Protein AF-A0A259PCZ6-F1 (afdb_monomer)

Structure (mmCIF, N/CA/C/O backbone):
data_AF-A0A259PCZ6-F1
#
_entry.id   AF-A0A259PCZ6-F1
#
loop_
_atom_site.group_PDB
_atom_site.id
_atom_site.type_symbol
_atom_site.label_atom_id
_atom_site.label_alt_id
_atom_site.label_comp_id
_atom_site.label_asym_id
_atom_site.label_entity_id
_atom_site.label_seq_id
_atom_site.pdbx_PDB_ins_code
_atom_site.Cartn_x
_atom_site.Cartn_y
_atom_site.Cartn_z
_atom_site.occupancy
_atom_site.B_iso_or_equiv
_atom_site.auth_seq_id
_atom_site.auth_comp_id
_atom_site.auth_asym_id
_atom_site.auth_atom_id
_atom_site.pdbx_PDB_model_num
ATOM 1 N N . MET A 1 1 ? 29.285 -16.841 -79.347 1.00 39.38 1 MET A N 1
ATOM 2 C CA . MET A 1 1 ? 29.930 -17.684 -78.323 1.00 39.38 1 MET A CA 1
ATOM 3 C C . MET A 1 1 ? 29.456 -17.187 -76.971 1.00 39.38 1 MET A C 1
ATOM 5 O O . MET A 1 1 ? 29.729 -16.044 -76.640 1.00 39.38 1 MET A O 1
ATOM 9 N N . THR A 1 2 ? 28.685 -17.998 -76.256 1.00 52.28 2 THR A N 1
ATOM 10 C CA . THR A 1 2 ? 28.698 -18.058 -74.782 1.00 52.28 2 THR A CA 1
ATOM 11 C C . THR A 1 2 ? 29.969 -18.822 -74.346 1.00 52.28 2 THR A C 1
ATOM 13 O O . THR A 1 2 ? 30.578 -19.442 -75.228 1.00 52.28 2 THR A O 1
ATOM 16 N N . PRO A 1 3 ? 30.410 -18.807 -73.068 1.00 56.31 3 PRO A N 1
ATOM 17 C CA . PRO A 1 3 ? 29.704 -18.404 -71.838 1.00 56.31 3 PRO A CA 1
ATOM 18 C C . PRO A 1 3 ? 30.506 -17.318 -71.032 1.00 56.31 3 PRO A C 1
ATOM 20 O O . PRO A 1 3 ? 31.042 -16.447 -71.708 1.00 56.31 3 PRO A O 1
ATOM 23 N N . GLU A 1 4 ? 30.626 -17.168 -69.692 1.00 40.72 4 GLU A N 1
ATOM 24 C CA . GLU A 1 4 ? 30.247 -17.959 -68.491 1.00 40.72 4 GLU A CA 1
ATOM 25 C C . GLU A 1 4 ? 30.153 -17.095 -67.188 1.00 40.72 4 GLU A C 1
ATOM 27 O O . GLU A 1 4 ? 31.132 -16.494 -66.765 1.00 40.72 4 GLU A O 1
ATOM 32 N N . GLN A 1 5 ? 28.957 -17.067 -66.578 1.00 44.22 5 GLN A N 1
ATOM 33 C CA . GLN A 1 5 ? 28.595 -17.164 -65.136 1.00 44.22 5 GLN A CA 1
ATOM 34 C C . GLN A 1 5 ? 29.131 -16.250 -63.987 1.00 44.22 5 GLN A C 1
ATOM 36 O O . GLN A 1 5 ? 30.317 -16.138 -63.713 1.00 44.22 5 GLN A O 1
ATOM 41 N N . TRP A 1 6 ? 28.141 -15.777 -63.205 1.00 38.59 6 TRP A N 1
ATOM 42 C CA . TRP A 1 6 ? 28.048 -15.507 -61.747 1.00 38.59 6 TRP A CA 1
ATOM 43 C C . TRP A 1 6 ? 29.149 -14.799 -60.924 1.00 38.59 6 TRP A C 1
ATOM 45 O O . TRP A 1 6 ? 30.168 -15.377 -60.563 1.00 38.59 6 TRP A O 1
ATOM 55 N N . ALA A 1 7 ? 28.732 -13.679 -60.319 1.00 34.06 7 ALA A N 1
ATOM 56 C CA . ALA A 1 7 ? 28.655 -13.540 -58.855 1.00 34.06 7 ALA A CA 1
ATOM 57 C C . ALA A 1 7 ? 27.349 -12.794 -58.483 1.00 34.06 7 ALA A C 1
ATOM 59 O O . ALA A 1 7 ? 26.752 -12.151 -59.348 1.00 34.06 7 ALA A O 1
ATOM 60 N N . VAL A 1 8 ? 26.877 -12.904 -57.235 1.00 41.41 8 VAL A N 1
ATOM 61 C CA . VAL A 1 8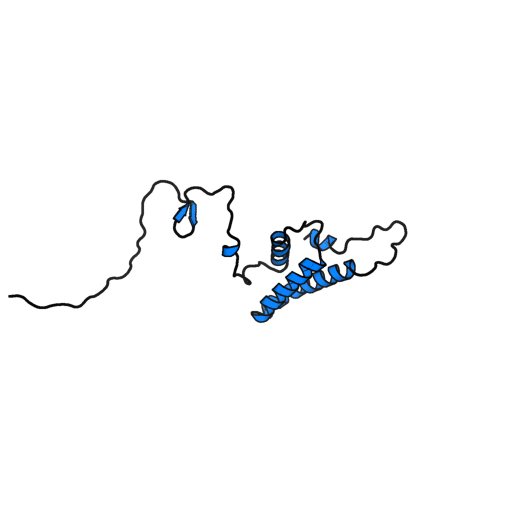 ? 25.669 -12.207 -56.741 1.00 41.41 8 VAL A CA 1
ATOM 62 C C . VAL A 1 8 ? 26.084 -11.083 -55.802 1.00 41.41 8 VAL A C 1
ATOM 64 O O . VAL A 1 8 ? 26.843 -11.330 -54.870 1.00 41.41 8 VAL A O 1
ATOM 67 N N . ASP A 1 9 ? 25.531 -9.891 -56.013 1.00 39.94 9 ASP A N 1
ATOM 68 C CA . ASP A 1 9 ? 25.623 -8.769 -55.081 1.00 39.94 9 ASP A CA 1
ATOM 69 C C . ASP A 1 9 ? 24.200 -8.296 -54.741 1.00 39.94 9 ASP A C 1
ATOM 71 O O . ASP A 1 9 ? 23.348 -8.194 -55.631 1.00 39.94 9 ASP A O 1
ATOM 75 N N . ALA A 1 10 ? 23.909 -8.091 -53.457 1.00 42.09 10 ALA A N 1
ATOM 76 C CA . ALA A 1 10 ? 22.550 -7.864 -52.958 1.00 42.09 10 ALA A CA 1
ATOM 77 C C . ALA A 1 10 ? 22.371 -6.392 -52.543 1.00 42.09 10 ALA A C 1
ATOM 79 O O . ALA A 1 10 ? 22.935 -5.978 -51.528 1.00 42.09 10 ALA A O 1
ATOM 80 N N . PRO A 1 11 ? 21.605 -5.576 -53.294 1.00 38.81 11 PRO A N 1
ATOM 81 C CA . PRO A 1 11 ? 21.488 -4.155 -53.003 1.00 38.81 11 PRO A CA 1
ATOM 82 C C . PRO A 1 11 ? 20.656 -3.883 -51.744 1.00 38.81 11 PRO A C 1
ATOM 84 O O . PRO A 1 11 ? 19.613 -4.492 -51.515 1.00 38.81 11 PRO A O 1
ATOM 87 N N . SER A 1 12 ? 21.146 -2.911 -50.974 1.00 41.03 12 SER A N 1
ATOM 88 C CA . SER A 1 12 ? 20.569 -2.303 -49.768 1.00 41.03 12 SER A CA 1
ATOM 89 C C . SER A 1 12 ? 19.036 -2.317 -49.662 1.00 41.03 12 SER A C 1
ATOM 91 O O . SER A 1 12 ? 18.330 -1.886 -50.577 1.00 41.03 12 SER A O 1
ATOM 93 N N . ALA A 1 13 ? 18.531 -2.690 -48.482 1.00 40.72 13 ALA A N 1
ATOM 94 C CA . ALA A 1 13 ? 17.136 -2.504 -48.092 1.00 40.72 13 ALA A CA 1
ATOM 95 C C . ALA A 1 13 ? 16.840 -1.014 -47.821 1.00 40.72 13 ALA A C 1
ATOM 97 O O . ALA A 1 13 ? 16.850 -0.557 -46.680 1.00 40.72 13 ALA A O 1
ATOM 98 N N . ALA A 1 14 ? 16.607 -0.257 -48.893 1.00 34.97 14 ALA A N 1
ATOM 99 C CA . ALA A 1 14 ? 16.135 1.124 -48.828 1.00 34.97 14 ALA A CA 1
ATOM 100 C C . ALA A 1 14 ? 14.686 1.218 -48.302 1.00 34.97 14 ALA A C 1
ATOM 102 O O . ALA A 1 14 ? 13.933 0.241 -48.343 1.00 34.97 14 ALA A O 1
ATOM 103 N N . ASP A 1 15 ? 14.294 2.414 -47.849 1.00 43.75 15 ASP A N 1
ATOM 104 C CA . ASP A 1 15 ? 12.958 2.717 -47.327 1.00 43.75 15 ASP A CA 1
ATOM 105 C C . ASP A 1 15 ? 11.824 2.213 -48.228 1.00 43.75 15 ASP A C 1
ATOM 107 O O . ASP A 1 15 ? 11.547 2.763 -49.296 1.00 43.75 15 ASP A O 1
ATOM 111 N N . THR A 1 16 ? 11.077 1.223 -47.742 1.00 42.22 16 THR A N 1
ATOM 112 C CA . THR A 1 16 ? 9.770 0.857 -48.299 1.0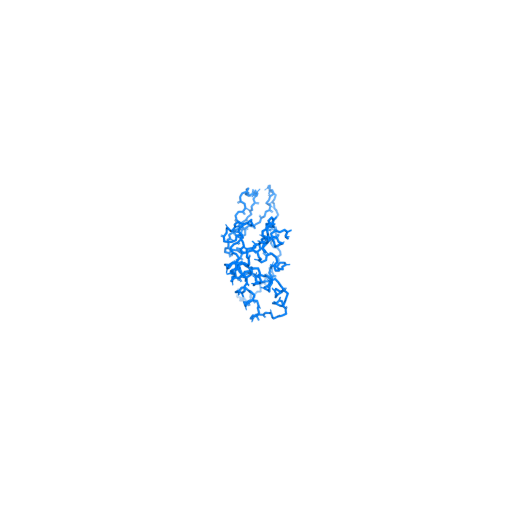0 42.22 16 THR A CA 1
ATOM 113 C C . THR A 1 16 ? 8.662 1.532 -47.495 1.00 42.22 16 THR A C 1
ATOM 115 O O . THR A 1 16 ? 7.896 0.892 -46.781 1.00 42.22 16 THR A O 1
ATOM 118 N N . THR A 1 17 ? 8.565 2.858 -47.635 1.00 50.22 17 THR A N 1
ATOM 119 C CA . THR A 1 17 ? 7.370 3.622 -47.237 1.00 50.22 17 THR A CA 1
ATOM 120 C C . THR A 1 17 ? 6.339 3.576 -48.375 1.00 50.22 17 THR A C 1
ATOM 122 O O . THR A 1 17 ? 6.539 4.251 -49.386 1.00 50.22 17 THR A O 1
ATOM 125 N N . PRO A 1 18 ? 5.226 2.823 -48.260 1.00 43.62 18 PRO A N 1
ATOM 126 C CA . PRO A 1 18 ? 4.122 2.923 -49.206 1.00 43.62 18 PRO A CA 1
ATOM 127 C C . PRO A 1 18 ? 3.257 4.146 -48.873 1.00 43.62 18 PRO A C 1
ATOM 129 O O . PRO A 1 18 ? 2.688 4.239 -47.785 1.00 43.62 18 PRO A O 1
ATOM 132 N N . ALA A 1 19 ? 3.127 5.074 -49.820 1.00 43.38 19 ALA A N 1
ATOM 133 C CA . ALA A 1 19 ? 2.264 6.243 -49.691 1.00 43.38 19 ALA A CA 1
ATOM 134 C C . ALA A 1 19 ? 1.017 6.129 -50.586 1.00 43.38 19 ALA A C 1
ATOM 136 O O . ALA A 1 19 ? 1.124 6.294 -51.796 1.00 43.38 19 ALA A O 1
ATOM 137 N N . THR A 1 20 ? -0.145 5.907 -49.965 1.00 46.09 20 THR A N 1
ATOM 138 C CA . THR A 1 20 ? -1.513 6.307 -50.380 1.00 46.09 20 THR A CA 1
ATOM 139 C C . THR A 1 20 ? -2.416 6.047 -49.157 1.00 46.09 20 THR A C 1
ATOM 141 O O . THR A 1 20 ? -2.349 4.973 -48.573 1.00 46.09 20 THR A O 1
ATOM 144 N N . VAL A 1 21 ? -3.128 7.010 -48.559 1.00 51.16 21 VAL A N 1
ATOM 145 C CA . VAL A 1 21 ? -4.159 7.921 -49.103 1.00 51.16 21 VAL A CA 1
ATOM 146 C C . VAL A 1 21 ? -5.420 7.161 -49.538 1.00 51.16 21 VAL A C 1
ATOM 148 O O . VAL A 1 21 ? -5.701 7.051 -50.724 1.00 51.16 21 VAL A O 1
ATOM 151 N N . ASP A 1 22 ? -6.163 6.617 -48.569 1.00 46.66 22 ASP A N 1
ATOM 152 C CA . ASP A 1 22 ? -7.430 7.235 -48.138 1.00 46.66 22 ASP A CA 1
ATOM 153 C C . ASP A 1 22 ? -7.843 6.715 -46.741 1.00 46.66 22 ASP A C 1
ATOM 155 O O . ASP A 1 22 ? -7.591 5.556 -46.414 1.00 46.66 22 ASP A O 1
ATOM 159 N N . GLY A 1 23 ? -8.449 7.564 -45.903 1.00 51.19 23 GLY A N 1
ATOM 160 C CA . GLY A 1 23 ? -8.797 7.235 -44.506 1.00 51.19 23 GLY A CA 1
ATOM 161 C C . GLY A 1 23 ? -7.610 7.217 -43.517 1.00 51.19 23 GLY A C 1
ATOM 162 O O . GLY A 1 23 ? -6.631 6.490 -43.676 1.00 51.19 23 GLY A O 1
ATOM 163 N N . LEU A 1 24 ? -7.699 8.014 -42.446 1.00 50.62 24 LEU A N 1
ATOM 164 C CA . LEU A 1 24 ? -6.647 8.128 -41.425 1.00 50.62 24 LEU A CA 1
ATOM 165 C C . LEU A 1 24 ? -6.594 6.884 -40.519 1.00 50.62 24 LEU A C 1
ATOM 167 O O . LEU A 1 24 ? -7.451 6.700 -39.657 1.00 50.62 24 LEU A O 1
ATOM 171 N N . ALA A 1 25 ? -5.551 6.063 -40.663 1.00 55.44 25 ALA A N 1
ATOM 172 C CA . ALA A 1 25 ? -5.199 5.065 -39.655 1.00 55.44 25 ALA A CA 1
ATOM 173 C C . ALA A 1 25 ? -4.666 5.771 -38.395 1.00 55.44 25 ALA A C 1
ATOM 175 O O . ALA A 1 25 ? -3.642 6.451 -38.448 1.00 55.44 25 ALA A O 1
ATOM 176 N N . VAL A 1 26 ? -5.365 5.616 -37.270 1.00 58.84 26 VAL A N 1
ATOM 177 C CA . VAL A 1 26 ? -5.069 6.302 -36.000 1.00 58.84 26 VAL A CA 1
ATOM 178 C C . VAL A 1 26 ? -3.943 5.601 -35.229 1.00 58.84 26 VAL A C 1
ATOM 180 O O . VAL A 1 26 ? -3.204 6.243 -34.488 1.00 58.84 26 VAL A O 1
ATOM 183 N N . ALA A 1 27 ? -3.790 4.287 -35.416 1.00 66.94 27 ALA A N 1
ATOM 184 C CA . ALA A 1 27 ? -2.745 3.474 -34.795 1.00 66.94 27 ALA A CA 1
ATOM 185 C C . ALA A 1 27 ? -2.411 2.232 -35.646 1.00 66.94 27 ALA A C 1
ATOM 187 O O . ALA A 1 27 ? -3.059 1.956 -36.660 1.00 66.94 27 ALA A O 1
ATOM 188 N N . ARG A 1 28 ? -1.423 1.444 -35.205 1.00 69.88 28 ARG A N 1
ATOM 189 C CA . ARG A 1 28 ? -1.189 0.066 -35.669 1.00 69.88 28 ARG A CA 1
ATOM 190 C C . ARG A 1 28 ? -1.153 -0.887 -34.477 1.00 69.88 28 ARG A C 1
ATOM 192 O O . ARG A 1 28 ? -0.541 -0.561 -33.467 1.00 69.88 28 ARG A O 1
ATOM 199 N N . LEU A 1 29 ? -1.747 -2.069 -34.622 1.00 63.22 29 LEU A N 1
ATOM 200 C CA . LEU A 1 29 ? -1.741 -3.137 -33.617 1.00 63.22 29 LEU A CA 1
ATOM 201 C C . LEU A 1 29 ? -1.399 -4.464 -34.310 1.00 63.22 29 LEU A C 1
ATOM 203 O O . LEU A 1 29 ? -1.988 -4.789 -35.338 1.00 63.22 29 LEU A O 1
ATOM 207 N N . TYR A 1 30 ? -0.394 -5.192 -33.810 1.00 60.75 30 TYR A N 1
ATOM 208 C CA . TYR A 1 30 ? 0.197 -6.365 -34.488 1.00 60.75 30 TYR A CA 1
ATOM 209 C C . TYR A 1 30 ? 0.509 -6.120 -35.987 1.00 60.75 30 TYR A C 1
ATOM 211 O O . TYR A 1 30 ? 0.275 -6.965 -36.848 1.00 60.75 30 TYR A O 1
ATOM 219 N N . GLY A 1 31 ? 0.988 -4.912 -36.314 1.00 67.38 31 GLY A N 1
ATOM 220 C CA . GLY A 1 31 ? 1.274 -4.451 -37.682 1.00 67.38 31 GLY A CA 1
ATOM 221 C C . GLY A 1 31 ? 0.051 -3.999 -38.498 1.00 67.38 31 GLY A C 1
ATOM 222 O O . GLY A 1 31 ? 0.201 -3.167 -39.402 1.00 67.38 31 GLY A O 1
ATOM 223 N N . GLN A 1 32 ? -1.152 -4.470 -38.151 1.00 67.44 32 GLN A N 1
ATOM 224 C CA . GLN A 1 32 ? -2.406 -4.113 -38.818 1.00 67.44 32 GLN A CA 1
ATOM 225 C C . GLN A 1 32 ? -2.781 -2.645 -38.536 1.00 67.44 32 GLN A C 1
ATOM 227 O O . GLN A 1 32 ? -2.696 -2.214 -37.383 1.00 67.44 32 GLN A O 1
ATOM 232 N N . PRO A 1 33 ? -3.184 -1.855 -39.548 1.00 68.75 33 PRO A N 1
ATOM 233 C CA . PRO A 1 33 ? -3.646 -0.482 -39.350 1.00 68.75 33 PRO A CA 1
ATOM 234 C C . PRO A 1 33 ? -5.051 -0.439 -38.729 1.00 68.75 33 PRO A C 1
ATOM 236 O O . PRO A 1 33 ? -5.958 -1.143 -39.170 1.00 68.75 33 PRO A O 1
ATOM 239 N N . LEU A 1 34 ? -5.242 0.426 -37.729 1.00 63.94 34 LEU A N 1
ATOM 240 C CA . LEU A 1 34 ? -6.534 0.683 -37.088 1.00 63.94 34 LEU A CA 1
ATOM 241 C C . LEU A 1 34 ? -7.100 2.025 -37.568 1.00 63.94 34 LEU A C 1
ATOM 243 O O . LEU A 1 34 ? -6.570 3.084 -37.240 1.00 63.94 34 LEU A O 1
ATOM 247 N N . PHE A 1 35 ? -8.190 1.978 -38.335 1.00 66.81 35 PHE A N 1
ATOM 248 C CA . PHE A 1 35 ? -8.841 3.154 -38.939 1.00 66.81 35 PHE A CA 1
ATOM 249 C C . PHE A 1 35 ? -9.878 3.835 -38.031 1.00 66.81 35 PHE A C 1
ATOM 251 O O . PHE A 1 35 ? -10.369 4.916 -38.342 1.00 66.81 35 PHE A O 1
ATOM 258 N N . GLN A 1 36 ? -10.214 3.210 -36.902 1.00 60.03 36 GLN A N 1
ATOM 259 C CA . GLN A 1 36 ? -11.058 3.764 -35.846 1.00 60.03 36 GLN A CA 1
ATOM 260 C C . GLN A 1 36 ? -10.488 3.324 -34.495 1.00 60.03 36 GLN A C 1
ATOM 262 O O . GLN A 1 36 ? -10.000 2.201 -34.369 1.00 60.03 36 GLN A O 1
ATOM 267 N N . LEU A 1 37 ? -10.557 4.196 -33.487 1.00 60.88 37 LEU A N 1
ATOM 268 C CA . LEU A 1 37 ? -10.296 3.814 -32.099 1.00 60.88 37 LEU A CA 1
ATOM 269 C C . LEU A 1 37 ? -11.516 3.043 -31.563 1.00 60.88 37 LEU A C 1
ATOM 271 O O . LEU A 1 37 ? -12.618 3.601 -31.587 1.00 60.88 37 LEU A O 1
ATOM 275 N N . PRO A 1 38 ? -11.361 1.798 -31.074 1.00 57.59 38 PRO A N 1
ATOM 276 C CA . PRO A 1 38 ? -12.413 1.128 -30.317 1.00 57.59 38 PRO A CA 1
ATOM 277 C C . PRO A 1 38 ? -12.738 1.937 -29.058 1.00 57.59 38 PRO A C 1
ATOM 279 O O . PRO A 1 38 ? -11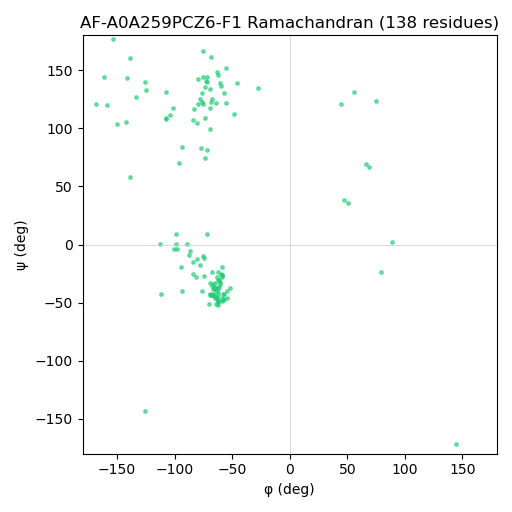.827 2.437 -28.400 1.00 57.59 38 PRO A O 1
ATOM 282 N N . GLN A 1 39 ? -14.023 2.064 -28.715 1.00 59.47 39 GLN A N 1
ATOM 283 C CA . GLN A 1 39 ? -14.430 2.767 -27.490 1.00 59.47 39 GLN A CA 1
ATOM 284 C C . GLN A 1 39 ? -13.986 1.994 -26.237 1.00 59.47 39 GLN A C 1
ATOM 286 O O . GLN A 1 39 ? -13.518 2.599 -25.277 1.00 59.47 39 GLN A O 1
ATOM 291 N N . ASP A 1 40 ? -14.014 0.661 -26.307 1.00 59.59 40 ASP A N 1
ATOM 292 C CA . ASP A 1 40 ? -13.398 -0.237 -25.333 1.00 59.59 40 ASP A CA 1
ATOM 293 C C . ASP A 1 40 ? -11.978 -0.617 -25.787 1.00 59.59 40 ASP A C 1
ATOM 295 O O . ASP A 1 40 ? -11.754 -1.661 -26.407 1.00 59.59 40 ASP A O 1
ATOM 299 N N . LEU A 1 41 ? -10.992 0.240 -25.493 1.00 61.44 41 LEU A N 1
ATOM 300 C CA . LEU A 1 41 ? -9.573 -0.068 -25.712 1.00 61.44 41 LEU A CA 1
ATOM 301 C C . LEU A 1 41 ? -9.076 -1.075 -24.658 1.00 61.44 41 LEU A C 1
ATOM 303 O O . LEU A 1 41 ? -8.360 -0.728 -23.718 1.00 61.44 41 LEU A O 1
ATOM 307 N N . TYR A 1 42 ? -9.471 -2.338 -24.813 1.00 59.38 42 TYR A N 1
ATOM 308 C CA . TYR A 1 42 ? -8.957 -3.441 -24.006 1.00 59.38 42 TYR A CA 1
ATOM 309 C C . TYR A 1 42 ? -7.488 -3.704 -24.356 1.00 59.38 42 TYR A C 1
ATOM 311 O O . TYR A 1 42 ? -7.176 -4.354 -25.355 1.00 59.38 42 TYR A O 1
ATOM 319 N N . ILE A 1 43 ? -6.579 -3.189 -23.527 1.00 59.44 43 ILE A N 1
ATOM 320 C CA . ILE A 1 43 ? -5.164 -3.558 -23.568 1.00 59.44 43 ILE A CA 1
ATOM 321 C C . ILE A 1 43 ? -5.042 -4.959 -22.941 1.00 59.44 43 ILE A C 1
ATOM 323 O O . ILE A 1 43 ? -5.437 -5.118 -21.782 1.00 59.44 43 ILE A O 1
ATOM 327 N N . PRO A 1 44 ? -4.528 -5.979 -23.657 1.00 54.75 44 PRO A N 1
ATOM 328 C CA . PRO A 1 44 ? -4.368 -7.316 -23.091 1.00 54.75 44 PRO A CA 1
ATOM 329 C C . PRO A 1 44 ? -3.443 -7.286 -21.865 1.00 54.75 44 PRO A C 1
ATOM 331 O O . PRO A 1 44 ? -2.387 -6.653 -21.939 1.00 54.75 44 PRO A O 1
ATOM 334 N N . PRO A 1 45 ? -3.773 -7.976 -20.756 1.00 53.38 45 PRO A N 1
ATOM 335 C CA . PRO A 1 45 ? -2.907 -8.016 -19.575 1.00 53.38 45 PRO A CA 1
ATOM 336 C C . PRO A 1 45 ? -1.538 -8.632 -19.896 1.00 53.38 45 PRO A C 1
ATOM 338 O O . PRO A 1 45 ? -0.528 -8.180 -19.369 1.00 53.38 45 PRO A O 1
ATOM 341 N N . ASP A 1 46 ? -1.502 -9.576 -20.836 1.00 47.88 46 ASP A N 1
ATOM 342 C CA . ASP A 1 46 ? -0.314 -10.223 -21.400 1.00 47.88 46 ASP A CA 1
ATOM 343 C C . ASP A 1 46 ? 0.654 -9.216 -22.062 1.00 47.88 46 ASP A C 1
ATOM 345 O O . ASP A 1 46 ? 1.854 -9.458 -22.134 1.00 47.88 46 ASP A O 1
ATOM 349 N N . ALA A 1 47 ? 0.140 -8.074 -22.541 1.00 49.72 47 ALA A N 1
ATOM 350 C CA . ALA A 1 47 ? 0.927 -6.969 -23.100 1.00 49.72 47 ALA A CA 1
ATOM 351 C C . ALA A 1 47 ? 1.355 -5.932 -22.036 1.00 49.72 47 ALA A C 1
ATOM 353 O O . ALA A 1 47 ? 2.001 -4.940 -22.374 1.00 49.72 47 ALA A O 1
ATOM 354 N N . LEU A 1 48 ? 0.987 -6.156 -20.768 1.00 44.84 48 LEU A N 1
ATOM 355 C CA . LEU A 1 48 ? 1.449 -5.427 -19.581 1.00 44.84 48 LEU A CA 1
ATOM 356 C C . LEU A 1 48 ? 2.305 -6.300 -18.641 1.00 44.84 48 LEU A C 1
ATOM 358 O O . LEU A 1 48 ? 2.759 -5.814 -17.602 1.00 44.84 48 LEU A O 1
ATOM 362 N N . GLU A 1 49 ? 2.549 -7.572 -18.971 1.00 44.03 49 GLU A N 1
ATOM 363 C CA . GLU A 1 49 ? 3.618 -8.331 -18.323 1.00 44.03 49 GLU A CA 1
ATOM 364 C C . GLU A 1 49 ? 4.986 -7.881 -18.867 1.00 44.03 49 GLU A C 1
ATOM 366 O O . GLU A 1 49 ? 5.136 -7.567 -20.044 1.00 44.03 49 GLU A O 1
ATOM 371 N N . VAL A 1 50 ? 5.997 -7.869 -17.991 1.00 48.19 50 VAL A N 1
ATOM 372 C CA . VAL A 1 50 ? 7.370 -7.390 -18.256 1.00 48.19 50 VAL A CA 1
ATOM 373 C C . VAL A 1 50 ? 7.510 -5.870 -18.461 1.00 48.19 50 VAL A C 1
ATOM 375 O O . VAL A 1 50 ? 7.979 -5.418 -19.494 1.00 48.19 50 VAL A O 1
ATOM 378 N N . PHE A 1 51 ? 7.265 -5.091 -17.399 1.00 52.31 51 PHE A N 1
ATOM 379 C CA . PHE A 1 51 ? 8.162 -3.986 -17.013 1.00 52.31 51 PHE A CA 1
ATOM 380 C C . PHE A 1 51 ? 8.119 -3.749 -15.492 1.00 52.31 51 PHE A C 1
ATOM 382 O O . PHE A 1 51 ? 7.201 -3.120 -14.975 1.00 52.31 51 PHE A O 1
ATOM 389 N N . LEU A 1 52 ? 9.148 -4.201 -14.763 1.00 51.50 52 LEU A N 1
ATOM 390 C CA . LEU A 1 52 ? 9.387 -3.757 -13.374 1.00 51.50 52 LEU A CA 1
ATOM 391 C C . LEU A 1 52 ? 9.976 -2.331 -13.310 1.00 51.50 52 LEU A C 1
ATOM 393 O O . LEU A 1 52 ? 10.048 -1.747 -12.236 1.00 51.50 52 LEU A O 1
ATOM 397 N N . GLU A 1 53 ? 10.367 -1.780 -14.461 1.00 53.06 53 GLU A N 1
ATOM 398 C CA . GLU A 1 53 ? 10.982 -0.457 -14.634 1.00 53.06 53 GLU A CA 1
ATOM 399 C C . GLU A 1 53 ? 9.977 0.626 -15.086 1.00 53.06 53 GLU A C 1
ATOM 401 O O . GLU A 1 53 ? 10.371 1.768 -15.289 1.00 53.06 53 GLU A O 1
ATOM 406 N N . ALA A 1 54 ? 8.688 0.289 -15.263 1.00 62.22 54 ALA A N 1
ATOM 407 C CA . ALA A 1 54 ? 7.670 1.204 -15.805 1.00 62.22 54 ALA A CA 1
ATOM 408 C C . ALA A 1 54 ? 6.748 1.860 -14.759 1.00 62.22 54 ALA A C 1
ATOM 410 O O . ALA A 1 54 ? 5.918 2.683 -15.132 1.00 62.22 54 ALA A O 1
ATOM 411 N N . PHE A 1 55 ? 6.861 1.509 -13.474 1.00 74.69 55 PHE A N 1
ATOM 412 C CA . PHE A 1 55 ? 6.088 2.173 -12.420 1.00 74.69 55 PHE A CA 1
ATOM 413 C C . PHE A 1 55 ? 6.723 3.524 -12.077 1.00 74.69 55 PHE A C 1
ATOM 415 O O . PHE A 1 55 ? 7.882 3.569 -11.664 1.00 74.69 55 PHE A O 1
ATOM 422 N N . GLU A 1 56 ? 5.950 4.612 -12.141 1.00 82.19 56 GLU A N 1
ATOM 423 C CA . GLU A 1 56 ? 6.419 5.971 -11.792 1.00 82.19 56 GLU A CA 1
ATOM 424 C C . GLU A 1 56 ? 6.629 6.178 -10.272 1.00 82.19 56 GLU A C 1
ATOM 426 O O . GLU A 1 56 ? 6.854 7.292 -9.799 1.00 82.19 56 GLU A O 1
ATOM 431 N N . GLY A 1 57 ? 6.559 5.101 -9.481 1.00 88.12 57 GLY A N 1
ATOM 432 C CA . GLY A 1 57 ? 6.929 5.082 -8.072 1.00 88.12 57 GLY A CA 1
ATOM 433 C C . GLY A 1 57 ? 6.056 4.166 -7.204 1.00 88.12 57 GLY A C 1
ATOM 434 O O . GLY A 1 57 ? 5.188 3.433 -7.691 1.00 88.12 57 GLY A O 1
ATOM 435 N N . PRO A 1 58 ? 6.234 4.227 -5.872 1.00 90.38 58 PRO A N 1
ATOM 436 C CA . PRO A 1 58 ? 5.584 3.313 -4.933 1.00 90.38 58 PRO A CA 1
ATOM 437 C C . PRO A 1 58 ? 4.059 3.479 -4.831 1.00 90.38 58 PRO A C 1
ATOM 439 O O . PRO A 1 58 ? 3.372 2.534 -4.439 1.00 90.38 58 PRO A O 1
ATOM 442 N N . LEU A 1 59 ? 3.512 4.653 -5.173 1.00 90.94 59 LEU A N 1
ATOM 443 C CA . LEU A 1 59 ? 2.061 4.879 -5.203 1.00 90.94 59 LEU A CA 1
ATOM 444 C C . LEU A 1 59 ? 1.414 4.247 -6.444 1.00 90.94 59 LEU A C 1
ATOM 446 O O . LEU A 1 59 ? 0.357 3.636 -6.325 1.00 90.94 59 LEU A O 1
ATOM 450 N N . ASP A 1 60 ? 2.060 4.328 -7.608 1.00 87.88 60 ASP A N 1
ATOM 451 C CA . ASP A 1 60 ? 1.548 3.730 -8.845 1.00 87.88 60 ASP A CA 1
ATOM 452 C C . ASP A 1 60 ? 1.546 2.193 -8.767 1.00 87.88 60 ASP A C 1
ATOM 454 O O . ASP A 1 60 ? 0.519 1.559 -9.011 1.00 87.88 60 ASP A O 1
ATOM 458 N N . LEU A 1 61 ? 2.626 1.588 -8.251 1.00 88.94 61 LEU A N 1
ATOM 459 C CA . LEU A 1 61 ? 2.654 0.155 -7.926 1.00 88.94 61 LEU A CA 1
ATOM 460 C C . LEU A 1 61 ? 1.506 -0.250 -6.977 1.00 88.94 61 LEU A C 1
ATOM 462 O O . LEU A 1 61 ? 0.884 -1.301 -7.155 1.00 88.94 61 LEU A O 1
ATOM 466 N N . LEU A 1 62 ? 1.189 0.577 -5.974 1.00 90.56 62 LEU A N 1
ATOM 467 C CA . LEU A 1 62 ? 0.079 0.317 -5.054 1.00 90.56 62 LEU A CA 1
ATOM 468 C C . LEU A 1 62 ? -1.289 0.413 -5.757 1.00 90.56 62 LEU A C 1
ATOM 470 O O . LEU A 1 62 ? -2.137 -0.462 -5.561 1.00 90.56 62 LEU A O 1
ATOM 474 N N . LEU A 1 63 ? 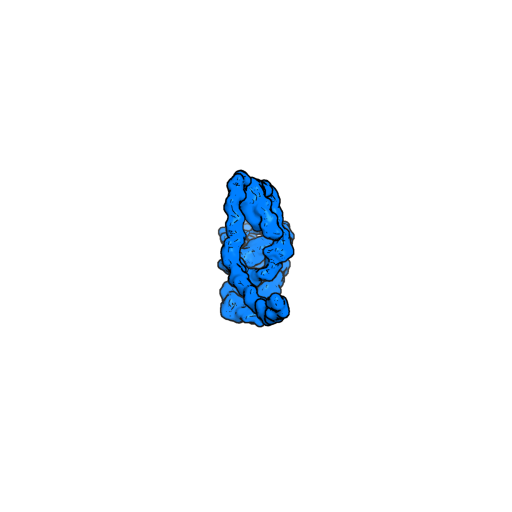-1.497 1.424 -6.604 1.00 88.31 63 LEU A N 1
ATOM 475 C CA . LEU A 1 63 ? -2.714 1.593 -7.405 1.00 88.31 63 LEU A CA 1
ATOM 476 C C . LEU A 1 63 ? -2.898 0.446 -8.411 1.00 88.31 63 LEU A C 1
ATOM 478 O O . LEU A 1 63 ? -4.013 -0.059 -8.562 1.00 88.31 63 LEU A O 1
ATOM 482 N N . TYR A 1 64 ? -1.818 -0.020 -9.043 1.00 87.31 64 TYR A N 1
ATOM 483 C CA . TYR A 1 64 ? -1.803 -1.218 -9.883 1.00 87.31 64 TYR A CA 1
ATOM 484 C C . TYR A 1 64 ? -2.248 -2.464 -9.104 1.00 87.31 64 TYR A C 1
ATOM 486 O O . TYR A 1 64 ? -3.143 -3.179 -9.560 1.00 87.31 64 TYR A O 1
ATOM 494 N N . LEU A 1 65 ? -1.701 -2.703 -7.904 1.00 87.00 65 LEU A N 1
ATOM 495 C CA . LEU A 1 65 ? -2.087 -3.844 -7.062 1.00 87.00 65 LEU A CA 1
ATOM 496 C C . LEU A 1 65 ? -3.567 -3.788 -6.641 1.00 87.00 65 LEU A C 1
ATOM 498 O O . LEU A 1 65 ? -4.254 -4.811 -6.679 1.00 87.00 65 LEU A O 1
ATOM 502 N N . ILE A 1 66 ? -4.073 -2.601 -6.288 1.00 86.25 66 ILE A N 1
ATOM 503 C CA . ILE A 1 66 ? -5.488 -2.366 -5.946 1.00 86.25 66 ILE A CA 1
ATOM 504 C C . ILE A 1 66 ? -6.395 -2.666 -7.149 1.00 86.25 66 ILE A C 1
ATOM 506 O O . ILE A 1 66 ? -7.353 -3.433 -7.017 1.00 86.25 66 ILE A O 1
ATOM 510 N N . ARG A 1 67 ? -6.067 -2.127 -8.334 1.00 84.50 67 ARG A N 1
ATOM 511 C CA . ARG A 1 67 ? -6.817 -2.356 -9.583 1.00 84.50 67 ARG A CA 1
ATOM 512 C C . ARG A 1 67 ? -6.810 -3.831 -9.992 1.00 84.50 67 ARG A C 1
ATOM 514 O O . ARG A 1 67 ? -7.874 -4.388 -10.244 1.00 84.50 67 ARG A O 1
ATOM 521 N N . ARG A 1 68 ? -5.638 -4.480 -10.001 1.00 82.69 68 ARG A N 1
ATOM 522 C CA . ARG A 1 68 ? -5.456 -5.885 -10.419 1.00 82.69 68 ARG A CA 1
ATOM 523 C C . ARG A 1 68 ? -6.235 -6.879 -9.555 1.00 82.69 68 ARG A C 1
ATOM 525 O O . ARG A 1 68 ? -6.622 -7.932 -10.052 1.00 82.69 68 ARG A O 1
ATOM 532 N N . GLN A 1 69 ? -6.455 -6.573 -8.277 1.00 81.25 69 GLN A N 1
ATOM 533 C CA . GLN A 1 69 ? -7.246 -7.421 -7.375 1.00 81.25 69 GLN A CA 1
ATOM 534 C C . GLN A 1 69 ? -8.699 -6.948 -7.205 1.00 81.25 69 GLN A C 1
ATOM 536 O O . GLN A 1 69 ? -9.413 -7.487 -6.362 1.00 81.25 69 GLN A O 1
ATOM 541 N N . HIS A 1 70 ? -9.142 -5.963 -7.999 1.00 82.94 70 HIS A N 1
ATOM 542 C CA . HIS A 1 70 ? -10.472 -5.347 -7.924 1.00 82.94 70 HIS A CA 1
ATOM 543 C C . HIS A 1 70 ? -10.854 -4.883 -6.504 1.00 82.94 70 HIS A C 1
ATOM 545 O O . HIS A 1 70 ? -12.010 -4.975 -6.089 1.00 82.94 70 HIS A O 1
ATOM 551 N N . PHE A 1 71 ? -9.878 -4.386 -5.739 1.00 85.00 71 PHE A N 1
ATOM 552 C CA . PHE A 1 71 ? -10.117 -3.884 -4.390 1.00 85.00 71 PHE A CA 1
ATOM 553 C C . PHE A 1 71 ? -10.846 -2.540 -4.412 1.00 85.00 71 PHE A C 1
ATOM 555 O O . PHE A 1 71 ? -10.538 -1.650 -5.205 1.00 85.00 71 PHE A O 1
ATOM 562 N N . ASN A 1 72 ? -11.774 -2.367 -3.471 1.00 86.38 72 ASN A N 1
ATOM 563 C CA . ASN A 1 72 ? -12.369 -1.069 -3.194 1.00 86.38 72 ASN A CA 1
ATOM 564 C C . ASN A 1 72 ? -11.304 -0.147 -2.577 1.00 86.38 72 ASN A C 1
ATOM 566 O O . ASN A 1 72 ? -10.755 -0.460 -1.522 1.00 86.38 72 ASN A O 1
ATOM 570 N N . ILE A 1 73 ? -11.047 1.006 -3.197 1.00 82.94 73 ILE A N 1
ATOM 571 C CA . ILE A 1 73 ? -10.100 2.008 -2.679 1.00 82.94 73 ILE A CA 1
ATOM 572 C C . ILE A 1 73 ? -10.521 2.573 -1.309 1.00 82.94 73 ILE A C 1
ATOM 574 O O . ILE A 1 73 ? -9.671 2.990 -0.531 1.00 82.94 73 ILE A O 1
ATOM 578 N N . LEU A 1 74 ? -11.817 2.522 -0.977 1.00 84.38 74 LEU A N 1
ATOM 579 C CA . LEU A 1 74 ? -12.349 2.924 0.331 1.00 84.38 74 LEU A CA 1
ATOM 580 C C . LEU A 1 74 ? -12.260 1.815 1.395 1.00 84.38 74 LEU A C 1
ATOM 582 O O . LEU A 1 74 ? -12.409 2.100 2.580 1.00 84.38 74 LEU A O 1
ATOM 586 N N . ASP A 1 75 ? -12.027 0.560 0.995 1.00 86.69 75 ASP A N 1
ATOM 587 C CA . ASP A 1 75 ? -11.935 -0.586 1.907 1.00 86.69 75 ASP A CA 1
ATOM 588 C C . ASP A 1 75 ? -10.797 -1.537 1.503 1.00 86.69 75 ASP A C 1
ATOM 590 O O . ASP A 1 75 ? -10.984 -2.718 1.214 1.00 86.69 75 ASP A O 1
ATOM 594 N N . ILE A 1 76 ? -9.579 -0.992 1.448 1.00 87.00 76 ILE A N 1
ATOM 595 C CA . ILE A 1 76 ? -8.387 -1.740 1.036 1.00 87.00 76 ILE A CA 1
ATOM 596 C C . ILE A 1 76 ? -8.061 -2.818 2.092 1.00 87.00 76 ILE A C 1
ATOM 598 O O . ILE A 1 76 ? -7.851 -2.475 3.265 1.00 87.00 76 ILE A O 1
ATOM 602 N N . PRO A 1 77 ? -7.940 -4.110 1.714 1.00 91.31 77 PRO A N 1
ATOM 603 C CA . PRO A 1 77 ? -7.556 -5.183 2.628 1.00 91.31 77 PRO A CA 1
ATOM 604 C C . PRO A 1 77 ? -6.042 -5.145 2.885 1.00 91.31 77 PRO A C 1
ATOM 606 O O . PRO A 1 77 ? -5.247 -5.868 2.272 1.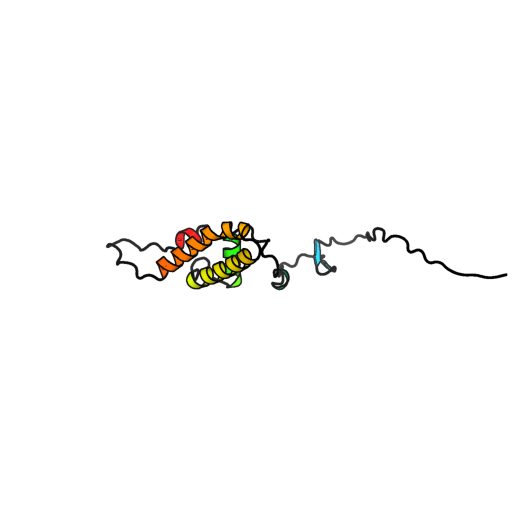00 91.31 77 PRO A O 1
ATOM 609 N N . MET A 1 78 ? -5.630 -4.286 3.822 1.00 91.31 78 MET A N 1
ATOM 610 C CA . MET A 1 78 ? -4.224 -3.935 4.072 1.00 91.31 78 MET A CA 1
ATOM 611 C C . MET A 1 78 ? -3.296 -5.142 4.260 1.00 91.31 78 MET A C 1
ATOM 613 O O . MET A 1 78 ? -2.169 -5.140 3.763 1.00 91.31 78 MET A O 1
ATOM 617 N N . ALA A 1 79 ? -3.761 -6.212 4.912 1.00 91.94 79 ALA A N 1
ATOM 618 C CA . ALA A 1 79 ? -2.972 -7.429 5.114 1.00 91.94 79 ALA A CA 1
ATOM 619 C C . ALA A 1 79 ? -2.587 -8.155 3.805 1.00 91.94 79 ALA A C 1
ATOM 621 O O . ALA A 1 79 ? -1.545 -8.816 3.770 1.00 91.94 79 ALA A O 1
ATOM 622 N N . GLN A 1 80 ? -3.394 -8.020 2.746 1.00 91.88 80 GLN A N 1
ATOM 623 C CA . GLN A 1 80 ? -3.183 -8.644 1.437 1.00 91.88 80 GLN A CA 1
ATOM 624 C C . GLN A 1 80 ? -2.430 -7.722 0.470 1.00 91.88 80 GLN A C 1
ATOM 626 O O . GLN A 1 80 ? -1.523 -8.195 -0.219 1.00 91.88 80 GLN A O 1
ATOM 631 N N . VAL A 1 81 ? -2.727 -6.416 0.456 1.00 91.50 81 VAL A N 1
ATOM 632 C CA . VAL A 1 81 ? -1.986 -5.464 -0.396 1.00 91.50 81 VAL A CA 1
ATOM 633 C C . VAL A 1 81 ? -0.532 -5.315 0.072 1.00 91.50 81 VAL A C 1
ATOM 635 O O . VAL A 1 81 ? 0.384 -5.445 -0.734 1.00 91.50 81 VAL A O 1
ATOM 638 N N . THR A 1 82 ? -0.297 -5.209 1.388 1.00 94.44 82 THR A N 1
ATOM 639 C CA . THR A 1 82 ? 1.057 -5.122 1.972 1.00 94.44 82 THR A CA 1
ATOM 640 C C . THR A 1 82 ? 1.890 -6.365 1.663 1.00 94.44 82 THR A C 1
ATOM 642 O O . THR A 1 82 ? 3.087 -6.257 1.419 1.00 94.44 82 THR A O 1
ATOM 645 N N . ARG A 1 83 ? 1.276 -7.561 1.648 1.00 94.31 83 ARG A N 1
ATOM 646 C CA . ARG A 1 83 ? 1.986 -8.805 1.303 1.00 94.31 83 ARG A CA 1
ATOM 647 C C . ARG A 1 83 ? 2.518 -8.751 -0.131 1.00 94.31 83 ARG A C 1
ATOM 649 O O . ARG A 1 83 ? 3.688 -9.043 -0.338 1.00 94.31 83 ARG A O 1
ATOM 656 N N . GLN A 1 84 ? 1.676 -8.361 -1.084 1.00 92.06 84 GLN A N 1
ATOM 657 C CA . GLN A 1 84 ? 2.053 -8.298 -2.499 1.00 92.06 84 GLN A CA 1
ATOM 658 C C . GLN A 1 84 ? 3.049 -7.179 -2.771 1.00 92.06 84 GLN A C 1
ATOM 660 O O . GLN A 1 84 ? 4.033 -7.409 -3.461 1.00 92.06 84 GLN A O 1
ATOM 665 N N . TYR A 1 85 ? 2.844 -6.004 -2.175 1.00 93.56 85 TYR A N 1
ATOM 666 C CA . TYR A 1 85 ? 3.785 -4.896 -2.281 1.00 93.56 85 TYR A CA 1
ATOM 667 C C . TYR A 1 85 ? 5.197 -5.324 -1.841 1.00 93.56 85 TYR A C 1
ATOM 669 O O . TYR A 1 85 ? 6.160 -5.117 -2.570 1.00 93.56 85 TYR A O 1
ATOM 677 N N . LEU A 1 86 ? 5.320 -6.026 -0.707 1.00 94.50 86 LEU A N 1
ATOM 678 C CA . LEU A 1 86 ? 6.602 -6.573 -0.246 1.00 94.50 86 LEU A CA 1
ATOM 679 C C . LEU A 1 86 ? 7.179 -7.654 -1.177 1.00 94.50 86 LEU A C 1
ATOM 681 O O . LEU A 1 86 ? 8.395 -7.728 -1.317 1.00 94.50 86 LEU A O 1
ATOM 685 N N . GLN A 1 87 ? 6.343 -8.468 -1.832 1.00 92.25 87 GLN A N 1
ATOM 686 C CA . GLN A 1 87 ? 6.804 -9.434 -2.842 1.00 92.25 87 GLN A CA 1
ATOM 687 C C . GLN A 1 87 ? 7.373 -8.727 -4.083 1.00 92.25 87 GLN A C 1
ATOM 689 O O . GLN A 1 87 ? 8.440 -9.111 -4.553 1.00 92.25 87 GLN A O 1
ATOM 694 N N . TYR A 1 88 ? 6.719 -7.664 -4.562 1.00 89.19 88 TYR A N 1
ATOM 695 C CA . TYR A 1 88 ? 7.215 -6.846 -5.673 1.00 89.19 88 TYR A CA 1
ATOM 696 C C . TYR A 1 88 ? 8.513 -6.108 -5.315 1.00 89.19 88 TYR A C 1
ATOM 698 O O . TYR A 1 88 ? 9.466 -6.145 -6.089 1.00 89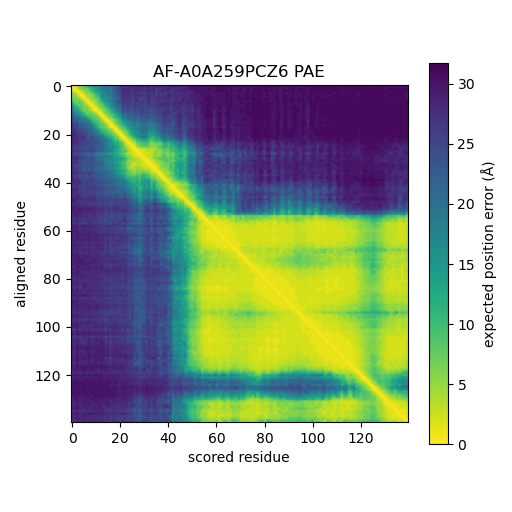.19 88 TYR A O 1
ATOM 706 N N . VAL A 1 89 ? 8.603 -5.502 -4.126 1.00 90.44 89 VAL A N 1
ATOM 707 C CA . VAL A 1 89 ? 9.843 -4.849 -3.660 1.00 90.44 89 VAL A CA 1
ATOM 708 C C . VAL A 1 89 ? 10.992 -5.850 -3.526 1.00 90.44 89 VAL A C 1
ATOM 710 O O . VAL A 1 89 ? 12.119 -5.525 -3.886 1.00 90.44 89 VAL A O 1
ATOM 713 N N . GLU A 1 90 ? 10.728 -7.079 -3.078 1.00 90.25 90 GLU A N 1
ATOM 714 C CA . GLU A 1 90 ? 11.738 -8.141 -3.028 1.00 90.25 90 GLU A CA 1
ATOM 715 C C . GLU A 1 90 ? 12.207 -8.571 -4.432 1.00 90.25 90 GLU A C 1
ATOM 717 O O . GLU A 1 90 ? 13.402 -8.792 -4.620 1.00 90.25 90 GLU A O 1
ATOM 722 N N . GLN A 1 91 ? 11.318 -8.615 -5.433 1.00 88.25 91 GLN A N 1
ATOM 723 C CA . GLN A 1 91 ? 11.711 -8.843 -6.832 1.00 88.25 91 GLN A CA 1
ATOM 724 C C . GLN A 1 91 ? 12.573 -7.693 -7.375 1.00 88.25 91 GLN A C 1
ATOM 726 O O . GLN A 1 91 ? 13.631 -7.946 -7.947 1.00 88.25 91 GLN A O 1
ATOM 731 N N . ILE A 1 92 ? 12.181 -6.434 -7.142 1.00 86.38 92 ILE A N 1
ATOM 732 C CA . ILE A 1 92 ? 12.981 -5.261 -7.539 1.00 86.38 92 ILE A CA 1
ATOM 733 C C . ILE A 1 92 ? 14.366 -5.327 -6.875 1.00 86.38 92 ILE A C 1
ATOM 735 O O . ILE A 1 92 ? 15.376 -5.220 -7.565 1.00 86.38 92 ILE A O 1
ATOM 739 N N . ARG A 1 93 ? 14.439 -5.621 -5.569 1.00 86.75 93 ARG A N 1
ATOM 740 C CA . ARG A 1 93 ? 15.691 -5.726 -4.792 1.00 86.75 93 ARG A CA 1
ATOM 741 C C . ARG A 1 93 ? 16.665 -6.793 -5.313 1.00 86.75 93 ARG A C 1
ATOM 743 O O . ARG A 1 93 ? 17.866 -6.676 -5.072 1.00 86.75 93 ARG A O 1
ATOM 750 N N . GLN A 1 94 ? 16.178 -7.826 -6.001 1.00 87.50 94 GLN A N 1
ATOM 751 C CA . GLN A 1 94 ? 17.016 -8.868 -6.612 1.00 87.50 94 GLN A CA 1
ATOM 752 C C . GLN A 1 94 ? 17.670 -8.427 -7.934 1.00 87.50 94 GLN A C 1
ATOM 754 O O . GLN A 1 94 ? 18.656 -9.038 -8.345 1.00 87.50 94 GLN A O 1
ATOM 759 N N . HIS A 1 95 ? 17.168 -7.362 -8.568 1.00 83.75 95 HIS A N 1
ATOM 760 C CA . HIS A 1 95 ? 17.690 -6.822 -9.829 1.00 83.75 95 HIS A CA 1
ATOM 761 C C . HIS A 1 95 ? 18.348 -5.443 -9.664 1.00 83.75 95 HIS A C 1
ATOM 763 O O . HIS A 1 95 ? 19.424 -5.209 -10.209 1.00 83.75 95 HIS A O 1
ATOM 769 N N . ASN A 1 96 ? 17.738 -4.547 -8.885 1.00 83.44 96 ASN A N 1
ATOM 770 C CA . ASN A 1 96 ? 18.224 -3.201 -8.607 1.00 83.44 96 ASN A CA 1
ATOM 771 C C . ASN A 1 96 ? 17.931 -2.810 -7.143 1.00 83.44 96 ASN A C 1
ATOM 773 O O . ASN A 1 96 ? 16.799 -2.503 -6.765 1.00 83.44 96 ASN A O 1
ATOM 777 N N . LEU A 1 97 ? 18.975 -2.814 -6.308 1.00 88.75 97 LEU A N 1
ATOM 778 C CA . LEU A 1 97 ? 18.882 -2.465 -4.885 1.00 88.75 97 LEU A CA 1
ATOM 779 C C . LEU A 1 97 ? 18.712 -0.954 -4.645 1.00 88.75 97 LEU A C 1
ATOM 781 O O . LEU A 1 97 ? 18.119 -0.573 -3.639 1.00 88.75 97 LEU A O 1
ATOM 785 N N . GLU A 1 98 ? 19.204 -0.112 -5.556 1.00 88.44 98 GLU A N 1
ATOM 786 C CA . GLU A 1 98 ? 19.075 1.348 -5.481 1.00 88.44 98 GLU A CA 1
ATOM 787 C C . GLU A 1 98 ? 17.617 1.761 -5.715 1.00 88.44 98 GLU A C 1
ATOM 789 O O . GLU A 1 98 ? 17.014 2.382 -4.842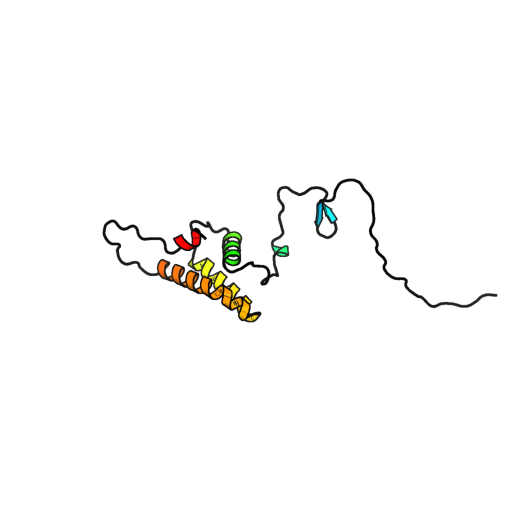 1.00 88.44 98 GLU A O 1
ATOM 794 N N . LEU A 1 99 ? 17.002 1.275 -6.801 1.00 86.12 99 LEU A N 1
ATOM 795 C CA . LEU A 1 99 ? 15.570 1.462 -7.067 1.00 86.12 99 LEU A CA 1
ATOM 796 C C . LEU A 1 99 ? 14.705 0.903 -5.926 1.00 86.12 99 LEU A C 1
ATOM 798 O O . LEU A 1 99 ? 13.764 1.555 -5.484 1.00 86.12 99 LEU A O 1
ATOM 802 N N . ALA A 1 100 ? 15.040 -0.276 -5.388 1.00 88.44 100 ALA A N 1
ATOM 803 C CA . ALA A 1 100 ? 14.293 -0.864 -4.275 1.00 88.44 100 ALA A CA 1
ATOM 804 C C . ALA A 1 100 ? 14.260 0.027 -3.016 1.00 88.44 100 ALA A C 1
ATOM 806 O O . ALA A 1 100 ? 13.310 -0.082 -2.235 1.00 88.44 100 ALA A O 1
ATOM 807 N N . ALA A 1 101 ? 15.249 0.908 -2.812 1.00 92.00 101 ALA A N 1
ATOM 808 C CA . ALA A 1 101 ? 15.314 1.798 -1.653 1.00 92.00 101 ALA A CA 1
ATOM 809 C C . ALA A 1 101 ? 14.165 2.824 -1.626 1.00 92.00 101 ALA A C 1
ATOM 811 O O . ALA A 1 101 ? 13.606 3.086 -0.558 1.00 92.00 101 ALA A O 1
ATOM 812 N N . GLU A 1 102 ? 13.755 3.342 -2.788 1.00 91.31 102 GLU A N 1
ATOM 813 C CA . GLU A 1 102 ? 12.650 4.307 -2.923 1.00 91.31 102 GLU A CA 1
ATOM 814 C C . GLU A 1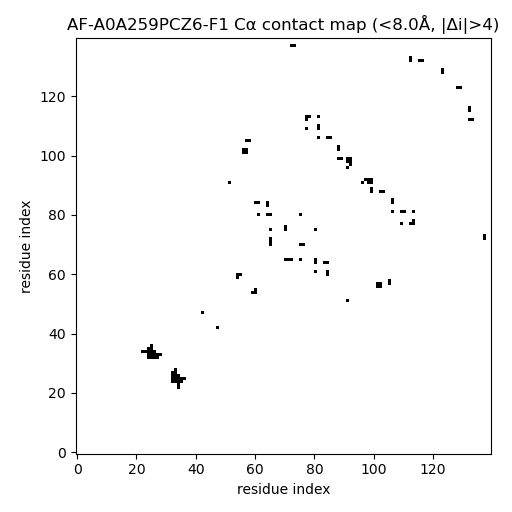 102 ? 11.317 3.730 -2.416 1.00 91.31 102 GLU A C 1
ATOM 816 O O . GLU A 1 102 ? 10.495 4.414 -1.799 1.00 91.31 102 GLU A O 1
ATOM 821 N N . TYR A 1 103 ? 11.131 2.423 -2.604 1.00 93.19 103 TYR A N 1
ATOM 822 C CA . TYR A 1 103 ? 9.914 1.705 -2.247 1.00 93.19 103 TYR A CA 1
ATOM 823 C C . TYR A 1 103 ? 9.835 1.352 -0.749 1.00 93.19 103 TYR A C 1
ATOM 825 O O . TYR A 1 103 ? 8.752 0.984 -0.273 1.00 93.19 103 TYR A O 1
ATOM 833 N N . LEU A 1 104 ? 10.933 1.486 0.014 1.00 93.44 104 LEU A N 1
ATOM 834 C CA . LEU A 1 104 ? 11.004 1.096 1.432 1.00 93.44 104 LEU A CA 1
ATOM 835 C C . LEU A 1 104 ? 10.173 1.989 2.361 1.00 93.44 104 LEU A C 1
ATOM 837 O O . LEU A 1 104 ? 9.622 1.487 3.341 1.00 93.44 104 LEU A O 1
ATOM 841 N N . LEU A 1 105 ? 10.034 3.286 2.064 1.00 95.00 105 LEU A N 1
ATOM 842 C CA . LEU A 1 105 ? 9.218 4.198 2.880 1.00 95.00 105 LEU A CA 1
ATOM 843 C C . LEU A 1 105 ? 7.740 3.775 2.868 1.00 95.00 105 LEU A C 1
ATOM 845 O O . LEU A 1 105 ? 7.104 3.647 3.915 1.00 95.00 105 LEU A O 1
ATOM 849 N N . MET A 1 106 ? 7.216 3.487 1.677 1.00 95.38 106 MET A N 1
ATOM 850 C CA . MET A 1 106 ? 5.867 2.951 1.500 1.00 95.38 106 MET A CA 1
ATOM 851 C C . MET A 1 106 ? 5.756 1.531 2.081 1.00 95.38 106 MET A C 1
ATOM 853 O O . MET A 1 106 ? 4.762 1.234 2.737 1.00 95.38 106 MET A O 1
ATOM 857 N N . ALA A 1 107 ? 6.782 0.678 1.950 1.00 95.81 107 ALA A N 1
ATOM 858 C CA . ALA A 1 107 ? 6.800 -0.639 2.597 1.00 95.81 107 ALA A CA 1
ATOM 859 C C . ALA A 1 107 ? 6.626 -0.539 4.125 1.00 95.81 107 ALA A C 1
ATOM 861 O O . ALA A 1 107 ? 5.803 -1.252 4.701 1.00 95.81 107 ALA A O 1
ATOM 862 N N . ALA A 1 108 ? 7.364 0.368 4.774 1.00 96.44 108 ALA A N 1
ATOM 863 C CA . ALA A 1 108 ? 7.280 0.606 6.213 1.00 96.44 108 ALA A CA 1
ATOM 864 C C . ALA A 1 108 ? 5.892 1.123 6.627 1.00 96.44 108 ALA A C 1
ATOM 866 O O . ALA A 1 108 ? 5.294 0.580 7.556 1.00 96.44 108 ALA A O 1
ATOM 867 N N . MET A 1 109 ? 5.342 2.097 5.895 1.00 94.94 109 MET A N 1
ATOM 868 C CA . MET A 1 109 ? 3.998 2.638 6.139 1.00 94.94 109 MET A CA 1
ATOM 869 C C . MET A 1 109 ? 2.903 1.566 5.967 1.00 94.94 109 MET A C 1
ATOM 871 O O . MET A 1 109 ? 2.027 1.428 6.819 1.00 94.94 109 MET A O 1
ATOM 875 N N . LEU A 1 110 ? 2.978 0.736 4.921 1.00 95.44 110 LEU A N 1
ATOM 876 C CA . LEU A 1 110 ? 2.048 -0.378 4.699 1.00 95.44 110 LEU A CA 1
ATOM 877 C C . LEU A 1 110 ? 2.137 -1.446 5.810 1.00 95.44 110 LEU A C 1
ATOM 879 O O . LEU A 1 110 ? 1.111 -1.980 6.240 1.00 95.44 110 LEU A O 1
ATOM 883 N N . ILE A 1 111 ? 3.342 -1.727 6.325 1.00 95.12 111 ILE A N 1
ATOM 884 C CA . ILE A 1 111 ? 3.548 -2.607 7.490 1.00 95.12 111 ILE A CA 1
ATOM 885 C C . ILE A 1 111 ? 2.955 -1.988 8.763 1.00 95.12 111 ILE A C 1
ATOM 887 O O . ILE A 1 111 ? 2.277 -2.693 9.515 1.00 95.12 111 ILE A O 1
ATOM 891 N N . GLU A 1 112 ? 3.170 -0.694 9.003 1.00 94.06 112 GLU A N 1
ATOM 892 C CA . GLU A 1 112 ? 2.635 0.012 10.169 1.00 94.06 112 GLU A CA 1
ATOM 893 C C . GLU A 1 112 ? 1.103 0.016 10.176 1.00 94.06 112 GLU A C 1
ATOM 895 O O . GLU A 1 112 ? 0.500 -0.405 11.165 1.00 94.06 112 GLU A O 1
ATOM 900 N N . ILE A 1 113 ? 0.469 0.430 9.075 1.00 92.81 113 ILE A N 1
ATOM 901 C CA . ILE A 1 113 ? -0.994 0.469 8.946 1.00 92.81 113 ILE A CA 1
ATOM 902 C C . ILE A 1 113 ? -1.572 -0.932 9.183 1.00 92.81 113 ILE A C 1
ATOM 904 O O . ILE A 1 113 ? -2.477 -1.102 10.002 1.00 92.81 113 ILE A O 1
ATOM 908 N N . LYS A 1 114 ? -0.995 -1.961 8.547 1.00 92.38 114 LYS A N 1
ATOM 909 C CA . LYS A 1 114 ? -1.367 -3.364 8.776 1.00 92.38 114 LYS A CA 1
ATOM 910 C C . LYS A 1 114 ? -1.226 -3.765 10.252 1.00 92.38 114 LYS A C 1
ATOM 912 O O . LYS A 1 114 ? -2.103 -4.452 10.767 1.00 92.38 114 LYS A O 1
ATOM 917 N N . SER A 1 115 ? -0.154 -3.358 10.930 1.00 93.94 115 SER A N 1
ATOM 918 C CA . SER A 1 115 ? 0.063 -3.648 12.354 1.00 93.94 115 SER A CA 1
ATOM 919 C C . SER A 1 115 ? -1.005 -2.978 13.228 1.00 93.94 115 SER A C 1
ATOM 921 O O . SER A 1 115 ? -1.705 -3.659 13.978 1.00 93.94 115 SER A O 1
ATOM 923 N N . ARG A 1 116 ? -1.228 -1.668 13.047 1.00 90.69 116 ARG A N 1
ATOM 924 C CA . ARG A 1 116 ? -2.256 -0.877 13.752 1.00 90.69 116 ARG A CA 1
ATOM 925 C C . ARG A 1 116 ? -3.686 -1.400 13.526 1.00 90.69 116 ARG A C 1
ATOM 927 O O . ARG A 1 116 ? -4.536 -1.214 14.392 1.00 90.69 116 ARG A O 1
ATOM 934 N N . MET A 1 117 ? -3.963 -2.046 12.389 1.00 88.56 117 MET A N 1
ATOM 935 C CA . MET A 1 117 ? -5.261 -2.681 12.100 1.00 88.56 117 MET A CA 1
ATOM 936 C C . MET A 1 117 ? -5.416 -4.098 12.678 1.00 88.56 117 MET A C 1
ATOM 938 O O . MET A 1 117 ? -6.546 -4.528 12.890 1.00 88.56 117 MET A O 1
ATOM 942 N N . LEU A 1 118 ? -4.321 -4.832 12.911 1.00 87.56 118 LEU A N 1
ATOM 943 C CA . LEU A 1 118 ? -4.352 -6.204 13.447 1.00 87.56 118 LEU A CA 1
ATOM 944 C C . LEU A 1 118 ? -4.194 -6.270 14.975 1.00 87.56 118 LEU A C 1
ATOM 946 O O . LEU A 1 118 ? -4.535 -7.287 15.578 1.00 87.56 118 LEU A O 1
ATOM 950 N N . LEU A 1 119 ? -3.664 -5.219 15.601 1.00 87.31 119 LEU A N 1
ATOM 951 C CA . LEU A 1 119 ? -3.522 -5.130 17.053 1.00 87.31 119 LEU A CA 1
ATOM 952 C C . LEU A 1 119 ? -4.852 -4.744 17.731 1.00 87.31 119 LEU A C 1
ATOM 954 O O . LEU A 1 119 ? -5.585 -3.900 17.209 1.00 87.31 119 LEU A O 1
ATOM 958 N N . PRO A 1 120 ? -5.164 -5.303 18.918 1.00 81.31 120 PRO A N 1
ATOM 959 C CA . PRO A 1 120 ? -6.316 -4.870 19.698 1.00 81.31 120 PRO A CA 1
ATOM 960 C C . PRO A 1 120 ? -6.117 -3.417 20.143 1.00 81.31 120 PRO A C 1
ATOM 962 O O . PRO A 1 120 ? -5.139 -3.087 20.817 1.00 81.31 120 PRO A O 1
ATOM 965 N N . ARG A 1 121 ? -7.049 -2.538 19.763 1.00 73.06 121 ARG A N 1
ATOM 966 C CA . ARG A 1 121 ? -7.025 -1.133 20.184 1.00 73.06 121 ARG A CA 1
ATOM 967 C C . ARG A 1 121 ? -7.388 -1.029 21.675 1.00 73.06 121 ARG A C 1
ATOM 969 O O . ARG A 1 121 ? -8.258 -1.778 22.126 1.00 73.06 121 ARG A O 1
ATOM 976 N N . PRO A 1 122 ? -6.787 -0.098 22.440 1.00 72.12 122 PRO A N 1
ATOM 977 C CA . PRO A 1 122 ? -7.333 0.299 23.735 1.00 72.12 122 PRO A CA 1
ATOM 978 C C . PRO A 1 122 ? -8.794 0.757 23.576 1.00 72.12 122 PRO A C 1
ATOM 980 O O . PRO A 1 122 ? -9.142 1.272 22.508 1.00 72.12 122 PRO A O 1
ATOM 983 N N . 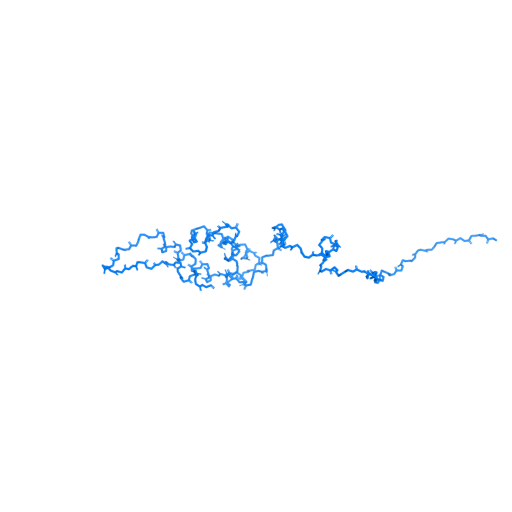PRO A 1 123 ? -9.650 0.617 24.606 1.00 68.19 123 PRO A N 1
ATOM 984 C CA . PRO A 1 123 ? -10.960 1.257 24.586 1.00 68.19 123 PRO A CA 1
ATOM 985 C C . PRO A 1 123 ? -10.772 2.767 24.392 1.00 68.19 123 PRO A C 1
ATOM 987 O O . PRO A 1 123 ? -9.953 3.387 25.073 1.00 68.19 123 PRO A O 1
ATOM 990 N N . ALA A 1 124 ? -11.499 3.344 23.435 1.00 67.88 124 ALA A N 1
ATOM 991 C CA . ALA A 1 124 ? -11.452 4.778 23.185 1.00 67.88 124 ALA A CA 1
ATOM 992 C C . ALA A 1 124 ? -11.964 5.552 24.411 1.00 67.88 124 ALA A C 1
ATOM 994 O O . ALA A 1 124 ? -12.844 5.075 25.132 1.00 67.88 124 ALA A O 1
ATOM 995 N N . ALA A 1 125 ? -11.430 6.755 24.631 1.00 70.56 125 ALA A N 1
ATOM 996 C CA . ALA A 1 125 ? -12.002 7.674 25.608 1.00 70.56 125 ALA A CA 1
ATOM 997 C C . ALA A 1 125 ? -13.436 8.045 25.191 1.00 70.56 125 ALA A C 1
ATOM 999 O O . ALA A 1 125 ? -13.738 8.136 23.998 1.00 70.56 125 ALA A O 1
ATOM 1000 N N . GLU A 1 126 ? -14.323 8.248 26.167 1.00 69.31 126 GLU A N 1
ATOM 1001 C CA . GLU A 1 126 ? -15.744 8.491 25.903 1.00 69.31 126 GLU A CA 1
ATOM 1002 C C . GLU A 1 126 ? -15.941 9.683 24.949 1.00 69.31 126 GLU A C 1
ATOM 1004 O O . GLU A 1 126 ? -15.486 10.796 25.210 1.00 69.31 126 GLU A O 1
ATOM 1009 N N . GLY A 1 127 ? -16.609 9.433 23.819 1.00 66.06 127 GLY A N 1
ATOM 1010 C CA . GLY A 1 127 ? -16.871 10.437 22.782 1.00 66.06 127 GLY A CA 1
ATOM 1011 C C . GLY A 1 127 ? -15.797 10.590 21.695 1.00 66.06 127 GLY A C 1
ATOM 1012 O O . GLY A 1 127 ? -15.977 11.435 20.821 1.00 66.06 127 GLY A O 1
ATOM 1013 N N . GLN A 1 128 ? -14.714 9.802 21.697 1.00 67.88 128 GLN A N 1
ATOM 1014 C CA . GLN A 1 128 ? -13.708 9.828 20.624 1.00 67.88 128 GLN A CA 1
ATOM 1015 C C . GLN A 1 128 ? -13.873 8.657 19.647 1.00 67.88 128 GLN A C 1
ATOM 1017 O O . GLN A 1 128 ? -13.729 7.489 20.005 1.00 67.88 128 GLN A O 1
ATOM 1022 N N . GLU A 1 129 ? -14.156 8.984 18.387 1.00 67.00 129 GLU A N 1
ATOM 1023 C CA . GLU A 1 129 ? -14.247 8.019 17.292 1.00 67.00 129 GLU A CA 1
ATOM 1024 C C . GLU A 1 129 ? -12.836 7.586 16.855 1.00 67.00 129 GLU A C 1
ATOM 1026 O O . GLU A 1 129 ? -11.938 8.410 16.677 1.00 67.00 129 GLU A O 1
ATOM 1031 N N . ALA A 1 130 ? -12.604 6.276 16.745 1.00 70.62 130 ALA A N 1
ATOM 1032 C CA . ALA A 1 130 ? -11.258 5.737 16.576 1.00 70.62 130 ALA A CA 1
ATOM 1033 C C . ALA A 1 130 ? -10.793 5.834 15.113 1.00 70.62 130 ALA A C 1
ATOM 1035 O O . ALA A 1 130 ? -11.194 5.015 14.287 1.00 70.62 130 ALA A O 1
ATOM 1036 N N . GLU A 1 131 ? -9.905 6.791 14.821 1.00 79.81 131 GLU A N 1
ATOM 1037 C CA . GLU A 1 131 ? -9.360 7.053 13.478 1.00 79.81 131 GLU A CA 1
ATOM 1038 C C . GLU A 1 131 ? -8.919 5.768 12.748 1.00 79.81 131 GLU A C 1
ATOM 1040 O O . GLU A 1 131 ? -8.344 4.847 13.342 1.00 79.81 131 GLU A O 1
ATOM 1045 N N . ASP A 1 132 ? -9.211 5.682 11.449 1.00 85.62 132 ASP A N 1
ATOM 1046 C CA . ASP A 1 132 ? -8.833 4.538 10.622 1.00 85.62 132 ASP A CA 1
ATOM 1047 C C . ASP A 1 132 ? -7.375 4.692 10.135 1.00 85.62 132 ASP A C 1
ATOM 1049 O O . ASP A 1 132 ? -7.098 5.623 9.378 1.00 85.62 132 ASP A O 1
ATOM 1053 N N . PRO A 1 133 ? -6.421 3.810 10.507 1.00 86.31 133 PRO A N 1
ATOM 1054 C CA . PRO A 1 133 ? -5.002 3.981 10.183 1.00 86.31 133 PRO A CA 1
ATOM 1055 C C . PRO A 1 133 ? -4.677 4.072 8.685 1.00 86.31 133 PRO A C 1
ATOM 1057 O O . PRO A 1 133 ? -3.611 4.559 8.329 1.00 86.31 133 PRO A O 1
ATOM 1060 N N . ARG A 1 134 ? -5.572 3.611 7.801 1.00 87.81 134 ARG A N 1
ATOM 1061 C CA . ARG A 1 134 ? -5.436 3.737 6.336 1.00 87.81 134 ARG A CA 1
ATOM 1062 C C . ARG A 1 134 ? -5.984 5.056 5.768 1.00 87.81 134 ARG A C 1
ATOM 1064 O O . ARG A 1 134 ? -5.798 5.308 4.582 1.00 87.81 134 ARG A O 1
ATOM 1071 N N . ALA A 1 135 ? -6.627 5.909 6.571 1.00 87.44 135 ALA A N 1
ATOM 1072 C CA . ALA A 1 135 ? -7.300 7.122 6.095 1.00 87.44 135 ALA A CA 1
ATOM 1073 C C . ALA A 1 135 ? -6.358 8.139 5.430 1.00 87.44 135 ALA A C 1
ATOM 1075 O O . ALA A 1 135 ? -6.783 8.847 4.521 1.00 87.44 135 ALA A O 1
ATOM 1076 N N . GLU A 1 136 ? -5.088 8.208 5.839 1.00 86.50 136 GLU A N 1
ATOM 1077 C CA . GLU A 1 136 ? -4.093 9.036 5.148 1.00 86.50 136 GLU A CA 1
ATOM 1078 C C . GLU A 1 136 ? -3.760 8.472 3.757 1.00 86.50 136 GLU A C 1
ATOM 1080 O O . GLU A 1 136 ? -3.712 9.214 2.781 1.00 86.50 136 GLU A O 1
ATOM 1085 N N . LEU A 1 137 ? -3.586 7.152 3.653 1.00 88.12 137 LEU A N 1
ATOM 1086 C CA . LEU A 1 137 ? -3.223 6.469 2.411 1.00 88.12 137 LEU A CA 1
ATOM 1087 C C . LEU A 1 137 ? -4.330 6.550 1.349 1.00 88.12 137 LEU A C 1
ATOM 1089 O O . LEU A 1 137 ? -4.027 6.663 0.171 1.00 88.12 137 LEU A O 1
ATOM 1093 N N . VAL A 1 138 ? -5.600 6.540 1.765 1.00 86.19 138 VAL A N 1
ATOM 1094 C CA . VAL A 1 138 ? -6.773 6.667 0.874 1.00 86.19 138 VAL A CA 1
ATOM 1095 C C . VAL A 1 138 ? -6.976 8.110 0.361 1.00 86.19 138 VAL A C 1
ATOM 1097 O O . VAL A 1 138 ? -7.767 8.334 -0.551 1.00 86.19 138 VAL A O 1
ATOM 1100 N N . ARG A 1 139 ? -6.267 9.101 0.925 1.00 86.44 139 ARG A N 1
ATOM 1101 C CA . ARG A 1 139 ? -6.318 10.521 0.512 1.00 86.44 139 ARG A CA 1
ATOM 1102 C C . ARG A 1 139 ? -5.172 10.946 -0.421 1.00 86.44 139 ARG A C 1
ATOM 1104 O O . ARG A 1 139 ? -5.149 12.113 -0.810 1.00 86.44 139 ARG A O 1
ATOM 1111 N N . ARG A 1 140 ? -4.216 10.056 -0.705 1.00 83.75 140 ARG A N 1
ATOM 1112 C CA . ARG A 1 140 ? -3.031 10.305 -1.544 1.00 83.75 140 ARG A CA 1
ATOM 1113 C C . ARG A 1 140 ? -3.252 9.810 -2.971 1.00 83.75 140 ARG A C 1
ATOM 1115 O O . ARG A 1 140 ? -2.805 10.539 -3.878 1.00 83.75 140 ARG A O 1
#

Radius of gyration: 27.49 Å; Cα contacts (8 Å, |Δi|>4): 70; chains: 1; bounding box: 47×29×104 Å

Secondary structure (DSSP, 8-state):
---------------------SS---EEETTEEESS--SS----GGGS-S-TT--SSHHHHHHHHHHHTT--TTS--HHHHHHHHHHHHHHHHHH-HHHHHHTHHHHHHHHHHHHHHHSPPPPPPTT-----TTTTGGG-

pLDDT: mean 73.16, std 18.82, range [34.06, 96.44]

Foldseek 3Di:
DDDDDDDDDDDDPDDPDDDDDDADQPDADPNHTHRDDDPPPDDDVVNVPDDLPPQPAQLSLLVVLCVVVVHDLVDDPLVVSLVVLVVSLVVCCVPPVPRSVRNVVVNVLSVVLVVVVPDDDDPDDPPDDDDRSCVVVSVD

Nearest PDB structures (foldseek):
  3w6j-assembly2_D  TM=9.095E-01  e=1.770E-05  Geobacillus stearothermophilus
  3w6j-assembly1_A  TM=8.972E-01  e=6.316E-05  Geobacillus stearothermophilus
  4i98-assembly1_A  TM=7.863E-01  e=2.028E-03  Streptococcus pneumoniae P1031
  5jdk-assembly1_A  TM=3.381E-01  e=5.588E+00  Schizosaccharomyces pombe 972h-

Mean predicted aligned error: 16.68 Å

Sequence (140 aa):
MTPEQWAVDAPSAADTTPATVDGLAVARLYGQPLFQLPQDLYIPPDALEVFLEAFEGPLDLLLYLIRRQHFNILDIPMAQVTRQYLQYVEQIRQHNLELAAEYLLMAAMLIEIKSRMLLPRPPAAEGQEAEDPRAELVRR

Solvent-accessible surface area (backbone atoms only — not comparable to full-atom values): 9354 Å² total; per-residue (Å²): 133,84,88,85,87,87,84,90,81,83,80,78,91,66,90,85,78,86,87,77,93,76,82,71,58,80,48,67,59,98,83,44,74,30,70,65,83,63,90,77,75,78,73,58,69,79,79,65,57,90,59,95,83,71,58,95,40,63,66,51,51,49,52,50,54,36,58,76,68,71,49,49,74,92,63,62,61,46,74,59,54,41,52,51,52,52,53,53,44,52,56,39,43,75,78,38,57,70,69,31,53,73,41,44,61,57,50,52,50,39,51,48,34,34,46,69,70,71,48,88,73,76,85,65,62,93,92,53,83,82,79,63,76,56,58,68,69,67,73,111